Protein AF-A0A963L8Z6-F1 (afdb_monomer_lite)

Radius of gyration: 12.1 Å; chains: 1; bounding box: 29×24×31 Å

pLDDT: mean 92.24, std 4.93, range [68.44, 97.75]

Structure (mmCIF, N/CA/C/O backbone):
data_AF-A0A963L8Z6-F1
#
_entry.id   AF-A0A963L8Z6-F1
#
loop_
_atom_site.group_PDB
_atom_site.id
_atom_site.type_symbol
_atom_site.label_atom_id
_atom_site.label_alt_id
_atom_site.label_comp_id
_atom_site.label_asym_id
_atom_site.label_entity_id
_atom_site.label_seq_id
_atom_site.pdbx_PDB_ins_code
_atom_site.Cartn_x
_atom_site.Cartn_y
_atom_site.Cartn_z
_atom_site.occupancy
_atom_site.B_iso_or_equiv
_atom_site.auth_seq_id
_atom_site.auth_comp_id
_atom_site.auth_asym_id
_atom_site.auth_atom_id
_atom_site.pdbx_PDB_model_num
ATOM 1 N N . PRO A 1 1 ? 5.525 -4.383 -16.242 1.00 68.44 1 PRO A N 1
ATOM 2 C CA . PRO A 1 1 ? 4.219 -4.014 -15.670 1.00 68.44 1 PRO A CA 1
ATOM 3 C C . PRO A 1 1 ? 4.120 -4.668 -14.305 1.00 68.44 1 PRO A C 1
ATOM 5 O O . PRO A 1 1 ? 4.260 -5.890 -14.215 1.00 68.44 1 PRO A O 1
ATOM 8 N N . MET A 1 2 ? 3.946 -3.855 -13.269 1.00 88.94 2 MET A N 1
ATOM 9 C CA . MET A 1 2 ? 3.825 -4.316 -11.894 1.00 88.94 2 MET A CA 1
ATOM 10 C C . MET A 1 2 ? 2.685 -5.325 -11.778 1.00 88.94 2 MET A C 1
ATOM 12 O O . MET A 1 2 ? 1.548 -5.037 -12.146 1.00 88.94 2 MET A O 1
ATOM 16 N N . LYS A 1 3 ? 2.990 -6.519 -11.270 1.00 92.44 3 LYS A N 1
ATOM 17 C CA . LYS A 1 3 ? 1.959 -7.473 -10.855 1.00 92.44 3 LYS A CA 1
ATOM 18 C C . LYS A 1 3 ? 1.776 -7.323 -9.363 1.00 92.44 3 LYS A C 1
ATOM 20 O O . LYS A 1 3 ? 2.751 -7.473 -8.630 1.00 92.44 3 LYS A O 1
ATOM 25 N N . HIS A 1 4 ? 0.558 -7.084 -8.902 1.00 94.62 4 HIS A N 1
ATOM 26 C CA . HIS A 1 4 ? 0.293 -6.963 -7.476 1.00 94.62 4 HIS A CA 1
ATOM 27 C C . HIS A 1 4 ? -0.938 -7.742 -7.034 1.00 94.62 4 HIS A C 1
ATOM 29 O O . HIS A 1 4 ? -1.754 -8.197 -7.833 1.00 94.62 4 HIS A O 1
ATOM 35 N N . THR A 1 5 ? -1.022 -7.921 -5.724 1.00 96.31 5 THR A N 1
ATOM 36 C CA . THR A 1 5 ? -2.151 -8.521 -5.015 1.00 96.31 5 THR A CA 1
ATOM 37 C C . THR A 1 5 ? -2.458 -7.669 -3.795 1.00 96.31 5 THR A C 1
ATOM 39 O O . THR A 1 5 ? -1.539 -7.102 -3.197 1.00 96.31 5 THR A O 1
ATOM 42 N N . ILE A 1 6 ? -3.740 -7.578 -3.441 1.00 96.94 6 ILE A N 1
ATOM 43 C CA . ILE A 1 6 ? -4.193 -6.953 -2.200 1.00 96.94 6 ILE A CA 1
ATOM 44 C C . ILE A 1 6 ? -5.000 -7.983 -1.417 1.00 96.94 6 ILE A C 1
ATOM 46 O O . ILE A 1 6 ? -6.049 -8.446 -1.864 1.00 96.94 6 ILE A O 1
ATOM 50 N N . GLU A 1 7 ? -4.517 -8.323 -0.232 1.00 97.19 7 GLU A N 1
ATOM 51 C CA . GLU A 1 7 ? -5.162 -9.250 0.688 1.00 97.19 7 GLU A CA 1
ATOM 52 C C . GLU A 1 7 ? -5.724 -8.483 1.883 1.00 97.19 7 GLU A C 1
ATOM 54 O O . GLU A 1 7 ? -5.055 -7.624 2.457 1.00 97.19 7 GLU A O 1
ATOM 59 N N . LYS A 1 8 ? -6.951 -8.807 2.299 1.00 96.56 8 LYS A N 1
ATOM 60 C CA . LYS A 1 8 ? -7.480 -8.327 3.581 1.00 96.56 8 LYS A CA 1
ATOM 61 C C . LYS A 1 8 ? -6.875 -9.152 4.706 1.00 96.56 8 LYS A C 1
ATOM 63 O O . LYS A 1 8 ? -6.908 -10.379 4.663 1.00 96.56 8 LYS A O 1
ATOM 68 N N . THR A 1 9 ? -6.360 -8.480 5.723 1.00 96.12 9 THR A N 1
ATOM 69 C CA . THR A 1 9 ? -5.839 -9.115 6.935 1.00 96.12 9 THR A CA 1
ATOM 70 C C . THR A 1 9 ? -6.777 -8.836 8.107 1.00 96.12 9 THR A C 1
ATOM 72 O O . THR A 1 9 ? -7.749 -8.092 7.983 1.00 96.12 9 THR A O 1
ATOM 75 N N . ALA A 1 10 ? -6.484 -9.414 9.273 1.00 93.88 10 ALA A N 1
ATOM 76 C CA . ALA A 1 10 ? -7.244 -9.130 10.490 1.00 93.88 10 ALA A CA 1
ATOM 77 C C . ALA A 1 10 ? -7.159 -7.654 10.934 1.00 93.88 10 ALA A C 1
ATOM 79 O O . ALA A 1 10 ? -8.016 -7.201 11.685 1.00 93.88 10 ALA A O 1
ATOM 80 N N . SER A 1 11 ? -6.137 -6.913 10.491 1.00 93.81 11 SER A N 1
ATOM 81 C CA . SER A 1 11 ? -5.840 -5.549 10.946 1.00 93.81 11 SER A CA 1
ATOM 82 C C . SER A 1 11 ? -5.743 -4.517 9.818 1.00 93.81 11 SER A C 1
ATOM 84 O O . SER A 1 11 ? -5.338 -3.384 10.066 1.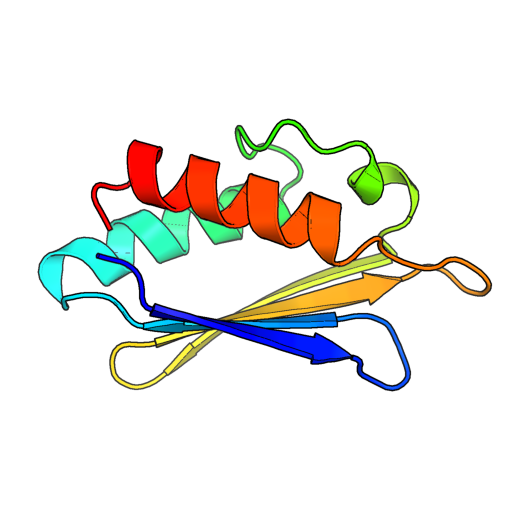00 93.81 11 SER A O 1
ATOM 86 N N . GLY A 1 12 ? -6.102 -4.874 8.581 1.00 97.00 12 GLY A N 1
ATOM 87 C CA . GLY A 1 12 ? -6.054 -3.958 7.443 1.00 97.00 12 GLY A CA 1
ATOM 88 C C . GLY A 1 12 ? -5.836 -4.682 6.121 1.00 97.00 12 GLY A C 1
ATOM 89 O O . GLY A 1 12 ? -6.591 -5.593 5.778 1.00 97.00 12 GLY A O 1
ATOM 90 N N . LEU A 1 13 ? -4.817 -4.264 5.370 1.00 97.69 13 LEU A N 1
ATOM 91 C CA . LEU A 1 13 ? -4.489 -4.808 4.054 1.00 97.69 13 LEU A CA 1
ATOM 92 C C . LEU A 1 13 ? -3.018 -5.215 3.977 1.00 97.69 13 LEU A C 1
ATOM 94 O O . LEU A 1 13 ? -2.153 -4.575 4.568 1.00 97.69 13 LEU A O 1
ATOM 98 N N . ARG A 1 14 ? -2.732 -6.242 3.186 1.00 97.44 14 ARG A N 1
ATOM 99 C CA . ARG A 1 14 ? -1.389 -6.567 2.719 1.00 97.44 14 ARG A CA 1
ATOM 100 C C . ARG A 1 14 ? -1.347 -6.394 1.216 1.00 97.44 14 ARG A C 1
ATOM 102 O O . ARG A 1 14 ? -2.122 -7.019 0.500 1.00 97.44 14 ARG A O 1
ATOM 109 N N . VAL A 1 15 ? -0.429 -5.563 0.751 1.00 96.25 15 VAL A N 1
ATOM 110 C CA . VAL A 1 15 ? -0.103 -5.432 -0.663 1.00 96.25 15 VAL A CA 1
ATOM 111 C C . VAL A 1 15 ? 1.180 -6.197 -0.927 1.00 96.25 15 VAL A C 1
ATOM 113 O O . VAL A 1 15 ? 2.160 -6.021 -0.208 1.00 96.25 15 VAL A O 1
ATOM 116 N N . THR A 1 16 ? 1.207 -7.001 -1.981 1.00 95.50 16 THR A N 1
ATOM 117 C CA . THR A 1 16 ? 2.447 -7.591 -2.493 1.00 95.50 16 THR A CA 1
ATOM 118 C C . THR A 1 16 ? 2.570 -7.262 -3.965 1.00 95.50 16 THR A C 1
ATOM 120 O O . THR A 1 16 ? 1.670 -7.581 -4.737 1.00 95.50 16 THR A O 1
ATOM 123 N N . ALA A 1 17 ? 3.686 -6.645 -4.345 1.00 94.62 17 ALA A N 1
ATOM 124 C CA . ALA A 1 17 ? 4.009 -6.248 -5.705 1.00 94.62 17 ALA A CA 1
ATOM 125 C C . ALA A 1 17 ? 5.284 -6.955 -6.186 1.00 94.62 17 ALA A C 1
ATOM 127 O O . ALA A 1 17 ? 6.279 -7.048 -5.466 1.00 94.62 17 ALA A O 1
ATOM 128 N N . ALA A 1 18 ? 5.246 -7.451 -7.417 1.00 92.56 18 ALA A N 1
ATOM 129 C CA . ALA A 1 18 ? 6.362 -8.051 -8.128 1.00 92.56 18 ALA A CA 1
ATOM 130 C C . ALA A 1 18 ? 6.690 -7.204 -9.360 1.00 92.56 18 ALA A C 1
ATOM 132 O O . ALA A 1 18 ? 5.798 -6.846 -10.139 1.00 92.56 18 ALA A O 1
ATOM 133 N N . VAL A 1 19 ? 7.975 -6.906 -9.526 1.00 89.69 19 VAL A N 1
ATOM 134 C CA . VAL A 1 19 ? 8.519 -6.075 -10.605 1.00 89.69 19 VAL A CA 1
ATOM 135 C C . VAL A 1 19 ? 9.832 -6.659 -11.106 1.00 89.69 19 VAL A C 1
ATOM 137 O O . VAL A 1 19 ? 10.429 -7.513 -10.450 1.00 89.69 19 VAL A O 1
ATOM 140 N N . ASP A 1 20 ? 10.281 -6.189 -12.265 1.00 90.12 20 ASP A N 1
ATOM 141 C CA . ASP A 1 20 ? 11.609 -6.508 -12.782 1.00 90.12 20 ASP A CA 1
ATOM 142 C C . ASP A 1 20 ? 12.699 -5.982 -11.823 1.00 90.12 20 ASP A C 1
ATOM 144 O O . ASP A 1 20 ? 12.510 -4.980 -11.125 1.00 90.12 20 ASP A O 1
ATOM 148 N N . ALA A 1 21 ? 13.838 -6.677 -11.749 1.00 87.19 21 ALA A N 1
ATOM 149 C CA . ALA A 1 21 ? 14.869 -6.421 -10.736 1.00 87.19 21 ALA A CA 1
ATOM 150 C C . ALA A 1 21 ? 15.447 -4.994 -10.795 1.00 87.19 21 ALA A C 1
ATOM 152 O O . ALA A 1 21 ? 15.760 -4.407 -9.761 1.00 87.19 21 ALA A O 1
ATOM 153 N N . ASP A 1 22 ? 15.539 -4.416 -11.992 1.00 89.19 22 ASP A N 1
ATOM 154 C CA . ASP A 1 22 ? 15.990 -3.043 -12.237 1.00 89.19 22 ASP A CA 1
ATOM 155 C C . ASP A 1 22 ? 15.010 -1.977 -11.715 1.00 89.19 22 ASP A C 1
ATOM 157 O O . ASP A 1 22 ? 15.404 -0.832 -11.497 1.00 89.19 22 ASP A O 1
ATOM 161 N N . LYS A 1 23 ? 13.756 -2.356 -11.440 1.00 90.75 23 LYS A N 1
ATOM 162 C CA . LYS A 1 23 ? 12.696 -1.464 -10.940 1.00 90.75 23 LYS A CA 1
ATOM 163 C C . LYS A 1 23 ? 12.392 -1.649 -9.457 1.00 90.75 23 LYS A C 1
ATOM 165 O O . LYS A 1 23 ? 11.729 -0.803 -8.855 1.00 90.75 23 LYS A O 1
ATOM 170 N N . GLN A 1 24 ? 12.882 -2.730 -8.847 1.00 90.38 24 GLN A N 1
ATOM 171 C CA . GLN A 1 24 ? 12.594 -3.059 -7.450 1.00 90.38 24 GLN A CA 1
ATOM 172 C C . GLN A 1 24 ? 13.050 -1.956 -6.488 1.00 90.38 24 GLN A C 1
ATOM 174 O O . GLN A 1 24 ? 12.318 -1.620 -5.558 1.00 90.38 24 GLN A O 1
ATOM 179 N N . SER A 1 25 ? 14.217 -1.354 -6.730 1.00 91.19 25 SER A N 1
ATOM 180 C CA . SER A 1 25 ? 14.739 -0.266 -5.895 1.00 91.19 25 SER A CA 1
ATOM 181 C C . SER A 1 25 ? 13.864 0.989 -5.953 1.00 91.19 25 SER A C 1
ATOM 183 O O . SER A 1 25 ? 13.581 1.575 -4.912 1.00 91.19 25 SER A O 1
ATOM 185 N N . ALA A 1 26 ? 13.386 1.371 -7.143 1.00 91.94 26 ALA A N 1
ATOM 186 C CA . ALA A 1 26 ? 12.511 2.533 -7.314 1.00 91.94 26 ALA A CA 1
ATOM 187 C C . ALA A 1 26 ? 11.141 2.315 -6.649 1.00 91.94 26 ALA A C 1
ATOM 189 O O . ALA A 1 26 ? 10.625 3.204 -5.973 1.00 91.94 26 ALA A O 1
ATOM 190 N N . LEU A 1 27 ? 10.576 1.111 -6.786 1.00 93.00 27 LEU A N 1
ATOM 191 C CA . LEU A 1 27 ? 9.332 0.740 -6.114 1.00 93.00 27 LEU A CA 1
ATOM 192 C C . LEU A 1 27 ? 9.481 0.749 -4.587 1.00 93.00 27 LEU A C 1
ATOM 194 O O . LEU A 1 27 ? 8.629 1.291 -3.884 1.00 93.00 27 LEU A O 1
ATOM 198 N N . LEU A 1 28 ? 10.572 0.171 -4.077 1.00 93.50 28 LEU A N 1
ATOM 199 C CA . LEU A 1 28 ? 10.881 0.175 -2.650 1.00 93.50 28 LEU A CA 1
ATOM 200 C C . LEU A 1 28 ? 11.000 1.603 -2.107 1.00 93.50 28 LEU A C 1
ATOM 202 O O . LEU A 1 28 ? 10.473 1.895 -1.036 1.00 93.50 28 LEU A O 1
ATOM 206 N N . GLU A 1 29 ? 11.677 2.492 -2.835 1.00 93.50 29 GLU A N 1
ATOM 207 C CA . GLU A 1 29 ? 11.807 3.894 -2.445 1.00 93.50 29 GLU A CA 1
ATOM 208 C C . GLU A 1 29 ? 10.438 4.582 -2.342 1.00 93.50 29 GLU A C 1
ATOM 210 O O . GLU A 1 29 ? 10.161 5.236 -1.336 1.00 93.50 29 GLU A O 1
ATOM 215 N N . GLU A 1 30 ? 9.556 4.402 -3.329 1.00 94.38 30 GLU A N 1
ATOM 216 C CA . GLU A 1 30 ? 8.225 5.022 -3.300 1.00 94.38 30 GLU A CA 1
ATOM 217 C C . GLU A 1 30 ? 7.346 4.459 -2.174 1.00 94.38 30 GLU A C 1
ATOM 219 O O . GLU A 1 30 ? 6.664 5.217 -1.482 1.00 94.38 30 GLU A O 1
ATOM 224 N N . PHE A 1 31 ? 7.403 3.153 -1.904 1.00 94.25 31 PHE A N 1
ATOM 225 C CA . PHE A 1 31 ? 6.686 2.570 -0.766 1.00 94.25 31 PHE A CA 1
ATOM 226 C C . PHE A 1 31 ? 7.239 3.039 0.584 1.00 94.25 31 PHE A C 1
ATOM 228 O O . PHE A 1 31 ? 6.459 3.303 1.500 1.00 94.25 31 PHE A O 1
ATOM 235 N N . ASN A 1 32 ? 8.554 3.233 0.709 1.00 94.31 32 ASN A N 1
ATOM 236 C CA . ASN A 1 32 ? 9.145 3.829 1.909 1.00 94.31 32 ASN A CA 1
ATOM 237 C C . ASN A 1 32 ? 8.718 5.291 2.097 1.00 94.31 32 ASN A C 1
ATOM 239 O O . ASN A 1 32 ? 8.457 5.708 3.226 1.00 94.31 32 ASN A O 1
ATOM 243 N N . LYS A 1 33 ? 8.562 6.063 1.013 1.00 93.94 33 LYS A N 1
ATOM 244 C CA . LYS A 1 33 ? 7.936 7.394 1.090 1.00 93.94 33 LYS A CA 1
ATOM 245 C C . LYS A 1 33 ? 6.499 7.296 1.593 1.00 93.94 33 LYS A C 1
ATOM 247 O O . LYS A 1 33 ? 6.084 8.137 2.385 1.00 93.94 33 LYS A O 1
ATOM 252 N N . CYS A 1 34 ? 5.743 6.265 1.204 1.00 91.81 34 CYS A N 1
ATOM 253 C CA . CYS A 1 34 ? 4.378 6.094 1.703 1.00 91.81 34 CYS A CA 1
ATOM 254 C C . CYS A 1 34 ? 4.388 5.826 3.210 1.00 91.81 34 CYS A C 1
ATOM 256 O O . CYS A 1 34 ? 3.639 6.465 3.944 1.00 91.81 34 CYS A O 1
ATOM 258 N N . ALA A 1 35 ? 5.303 4.979 3.690 1.00 91.75 35 ALA A N 1
ATOM 259 C CA . ALA A 1 35 ? 5.485 4.744 5.121 1.00 91.75 35 ALA A CA 1
ATOM 260 C C . ALA A 1 35 ? 5.880 6.008 5.904 1.00 91.75 35 ALA A C 1
ATOM 262 O O . ALA A 1 35 ? 5.445 6.193 7.038 1.00 91.75 35 ALA A O 1
ATOM 263 N N . ALA A 1 36 ? 6.642 6.909 5.282 1.00 91.50 36 ALA A N 1
ATOM 264 C CA . ALA A 1 36 ? 6.989 8.213 5.844 1.00 91.50 36 ALA A CA 1
ATOM 265 C C . ALA A 1 36 ? 5.878 9.277 5.705 1.00 91.50 36 ALA A C 1
ATOM 267 O O . ALA A 1 36 ? 6.055 10.404 6.165 1.00 91.50 36 ALA A O 1
ATOM 268 N N . GLY A 1 37 ? 4.752 8.955 5.057 1.00 87.12 37 GLY A N 1
ATOM 269 C CA . GLY A 1 37 ? 3.662 9.898 4.789 1.00 87.12 37 GLY A CA 1
ATOM 270 C C . GLY A 1 37 ? 3.983 10.946 3.715 1.00 87.12 37 GLY A C 1
ATOM 271 O O . GLY A 1 37 ? 3.339 11.990 3.672 1.00 87.12 37 GLY A O 1
ATOM 272 N N . THR A 1 38 ? 4.982 10.698 2.866 1.00 88.44 38 THR A N 1
ATOM 273 C CA . THR A 1 38 ? 5.473 11.639 1.844 1.00 88.44 38 THR A CA 1
ATOM 274 C C . THR A 1 38 ? 5.308 11.141 0.411 1.00 88.44 38 THR A C 1
ATOM 276 O O . THR A 1 38 ? 5.756 11.820 -0.515 1.00 88.44 38 THR A O 1
ATOM 279 N N . CYS A 1 39 ? 4.694 9.973 0.185 1.00 86.69 39 CYS A N 1
ATOM 280 C CA . CYS A 1 39 ? 4.523 9.499 -1.186 1.00 86.69 39 CYS A CA 1
ATOM 281 C C . CYS A 1 39 ? 3.464 10.275 -1.954 1.00 86.69 39 CYS A C 1
ATOM 283 O O . CYS A 1 39 ? 2.559 10.897 -1.402 1.00 86.69 39 CYS A O 1
ATOM 285 N N . SER A 1 40 ? 3.589 10.197 -3.273 1.00 83.75 40 SER A N 1
ATOM 286 C CA . SER A 1 40 ? 2.788 10.971 -4.218 1.00 83.75 40 SER A CA 1
ATOM 287 C C . SER A 1 40 ? 1.372 10.431 -4.430 1.00 83.75 40 SER A C 1
ATOM 289 O O . SER A 1 40 ? 0.614 10.986 -5.225 1.00 83.75 40 SER A O 1
ATOM 291 N N . CYS A 1 41 ? 1.018 9.335 -3.758 1.00 85.62 41 CYS A N 1
ATOM 292 C CA . CYS A 1 41 ? -0.241 8.657 -3.978 1.00 85.62 41 CYS A CA 1
ATOM 293 C C . CYS A 1 41 ? -1.443 9.521 -3.545 1.00 85.62 41 CYS A C 1
ATOM 295 O O . CYS A 1 41 ? -1.559 9.868 -2.365 1.00 85.62 41 CYS A O 1
ATOM 297 N N . PRO A 1 42 ? -2.376 9.829 -4.465 1.00 82.94 42 PRO A N 1
ATOM 298 C CA . PRO A 1 42 ? -3.540 10.655 -4.172 1.00 82.94 42 PRO A CA 1
ATOM 299 C C . PRO A 1 42 ? -4.639 9.819 -3.499 1.00 82.94 42 PRO A C 1
ATOM 301 O O . PRO A 1 42 ? -5.652 9.496 -4.115 1.00 82.94 42 PRO A O 1
ATOM 304 N N . THR A 1 43 ? -4.435 9.443 -2.234 1.00 87.81 43 THR A N 1
ATOM 305 C CA . THR A 1 43 ? -5.381 8.622 -1.462 1.00 87.81 43 THR A CA 1
ATOM 306 C C . THR A 1 43 ? -5.854 9.328 -0.188 1.00 87.81 43 THR A C 1
ATOM 308 O O . THR A 1 43 ? -5.031 9.806 0.597 1.00 87.81 43 THR A O 1
ATOM 311 N N . PRO A 1 44 ? -7.170 9.356 0.099 1.00 89.69 44 PRO A N 1
ATOM 312 C CA . PRO A 1 44 ? -7.675 9.749 1.412 1.00 89.69 44 PRO A CA 1
ATOM 313 C C . PRO A 1 44 ? -7.441 8.701 2.518 1.00 89.69 44 PRO A C 1
ATOM 315 O O . PRO A 1 44 ? -7.721 8.997 3.681 1.00 89.69 44 PRO A O 1
ATOM 318 N N . GLN A 1 45 ? -6.949 7.485 2.221 1.00 92.38 45 GLN A N 1
ATOM 319 C CA . GLN A 1 45 ? -6.855 6.414 3.228 1.00 92.38 45 GLN A CA 1
ATOM 320 C C . GLN A 1 45 ? -5.828 6.687 4.338 1.00 92.38 45 GLN A C 1
ATOM 322 O O . GLN A 1 45 ? -5.922 6.065 5.394 1.00 92.38 45 GLN A O 1
ATOM 327 N N . TYR A 1 46 ? -4.888 7.624 4.163 1.00 91.19 46 TYR A N 1
ATOM 328 C CA . TYR A 1 46 ? -3.865 7.931 5.174 1.00 91.19 46 TYR A CA 1
ATOM 329 C C . TYR A 1 46 ? -4.437 8.268 6.553 1.00 91.19 46 TYR A C 1
ATOM 331 O O . TYR A 1 46 ? -3.887 7.846 7.567 1.00 91.19 46 TYR A O 1
ATOM 339 N N . GLY A 1 47 ? -5.580 8.959 6.613 1.00 92.19 47 GLY A N 1
ATOM 340 C CA . GLY A 1 47 ? -6.237 9.283 7.884 1.00 92.19 47 GLY A CA 1
ATOM 341 C C . GLY A 1 47 ? -6.660 8.049 8.695 1.00 92.19 47 GLY A C 1
ATOM 342 O O . GLY A 1 47 ? -6.782 8.133 9.920 1.00 92.19 47 GLY A O 1
ATOM 343 N N . LYS A 1 48 ? -6.827 6.904 8.026 1.00 95.56 48 LYS A N 1
ATOM 344 C CA . LYS A 1 48 ? -7.259 5.626 8.599 1.00 95.56 48 LYS A CA 1
ATOM 345 C C . LYS A 1 48 ? -6.105 4.715 9.005 1.00 95.56 48 LYS A C 1
ATOM 347 O O . LYS A 1 48 ? -6.350 3.702 9.656 1.00 95.56 48 LYS A O 1
ATOM 352 N N . LEU A 1 49 ? -4.873 5.038 8.613 1.00 94.81 49 LEU A N 1
ATOM 353 C CA . LEU A 1 49 ? -3.710 4.196 8.869 1.00 94.81 49 LEU A CA 1
ATOM 354 C C . LEU A 1 49 ? -3.165 4.437 10.277 1.00 94.81 49 LEU A C 1
ATOM 356 O O . LEU A 1 49 ? -2.985 5.572 10.715 1.00 94.81 49 LEU A O 1
ATOM 360 N N . GLU A 1 50 ? -2.918 3.343 10.984 1.00 96.19 50 GLU A N 1
ATOM 361 C CA . GLU A 1 50 ? -2.136 3.314 12.217 1.00 96.19 50 GLU A CA 1
ATOM 362 C C . GLU A 1 50 ? -0.646 3.163 11.896 1.00 96.19 50 GLU A C 1
ATOM 364 O O . GLU A 1 50 ? 0.187 3.839 12.495 1.00 96.19 50 GLU A O 1
ATOM 369 N N . ALA A 1 51 ? -0.314 2.289 10.943 1.00 95.75 51 ALA A N 1
ATOM 370 C CA . ALA A 1 51 ? 1.059 2.000 10.550 1.00 95.75 51 ALA A CA 1
ATOM 371 C C . ALA A 1 51 ? 1.141 1.507 9.101 1.00 95.75 51 ALA A C 1
ATOM 373 O O . ALA A 1 51 ? 0.178 0.963 8.552 1.00 95.75 51 ALA A O 1
ATOM 374 N N . ILE A 1 52 ? 2.325 1.671 8.513 1.00 96.12 52 ILE A N 1
ATOM 375 C CA . ILE A 1 52 ? 2.709 1.128 7.212 1.00 96.12 52 ILE A CA 1
ATOM 376 C C . ILE A 1 52 ? 4.065 0.450 7.401 1.00 96.12 52 ILE A C 1
ATOM 378 O O . ILE A 1 52 ? 5.038 1.118 7.744 1.00 96.12 52 ILE A O 1
ATOM 382 N N . ASP A 1 53 ? 4.134 -0.855 7.157 1.00 96.06 53 ASP A N 1
ATOM 383 C CA . ASP A 1 53 ? 5.380 -1.620 7.232 1.00 96.06 53 ASP A CA 1
ATOM 384 C C . ASP A 1 53 ? 5.776 -2.098 5.829 1.00 96.06 53 ASP A C 1
ATOM 386 O O . ASP A 1 53 ? 5.010 -2.803 5.170 1.00 96.06 53 ASP A O 1
ATOM 390 N N . VAL A 1 54 ? 6.979 -1.744 5.370 1.00 95.31 54 VAL A N 1
ATOM 391 C CA . VAL A 1 54 ? 7.495 -2.118 4.042 1.00 95.31 54 VAL A CA 1
ATOM 392 C C . VAL A 1 54 ? 8.571 -3.187 4.187 1.00 95.31 54 VAL A C 1
ATOM 394 O O . VAL A 1 54 ? 9.479 -3.070 5.009 1.00 95.31 54 VAL A O 1
ATOM 397 N N . LYS A 1 55 ? 8.477 -4.245 3.382 1.00 93.38 55 LYS A N 1
ATOM 398 C CA . LYS A 1 55 ? 9.416 -5.373 3.369 1.00 93.38 55 LYS A CA 1
ATOM 399 C C . LYS A 1 55 ? 9.801 -5.717 1.940 1.00 93.38 55 LYS A C 1
ATOM 401 O O . LYS A 1 55 ? 8.979 -5.634 1.030 1.00 93.38 55 LYS A O 1
ATOM 406 N N . THR A 1 56 ? 11.028 -6.174 1.753 1.00 90.06 56 THR A N 1
ATOM 407 C CA . THR A 1 56 ? 11.506 -6.726 0.485 1.00 90.06 56 THR A CA 1
ATOM 408 C C . THR A 1 56 ? 11.849 -8.195 0.635 1.00 90.06 56 THR A C 1
ATOM 410 O O . THR A 1 56 ? 12.406 -8.608 1.649 1.00 90.06 56 THR A O 1
ATOM 413 N N . ASP A 1 57 ? 11.517 -8.983 -0.384 1.00 84.19 57 ASP A N 1
ATOM 414 C CA . ASP A 1 57 ? 11.877 -10.399 -0.460 1.00 84.19 57 ASP A CA 1
ATOM 415 C C . ASP A 1 57 ? 12.004 -10.832 -1.924 1.00 84.19 57 ASP A C 1
ATOM 417 O O . ASP A 1 57 ? 11.092 -10.586 -2.704 1.00 84.19 57 ASP A O 1
ATOM 421 N N . ALA A 1 58 ? 13.134 -11.442 -2.294 1.00 77.69 58 ALA A N 1
ATOM 422 C CA . ALA A 1 58 ? 13.391 -12.127 -3.570 1.00 77.69 58 ALA A CA 1
ATOM 423 C C . ALA A 1 58 ? 12.595 -11.612 -4.801 1.00 77.69 58 ALA A C 1
ATOM 425 O O . ALA A 1 58 ? 11.795 -12.340 -5.392 1.00 77.69 58 ALA A O 1
ATOM 426 N N . GLY A 1 59 ? 12.809 -10.351 -5.205 1.00 79.62 59 GLY A N 1
ATOM 427 C CA . GLY A 1 59 ? 12.144 -9.748 -6.378 1.00 79.62 59 GLY A CA 1
ATOM 428 C C . GLY A 1 59 ? 10.719 -9.225 -6.139 1.00 79.62 59 GLY A C 1
ATOM 429 O O . GLY A 1 59 ? 9.995 -8.917 -7.086 1.00 79.62 59 GLY A O 1
ATOM 430 N N . ARG A 1 60 ? 10.291 -9.130 -4.879 1.00 90.69 60 ARG A N 1
ATOM 431 C CA . ARG A 1 60 ? 8.993 -8.603 -4.454 1.00 90.69 60 ARG A CA 1
ATOM 432 C C . ARG A 1 60 ? 9.160 -7.535 -3.386 1.00 90.69 60 ARG A C 1
ATOM 434 O O . ARG A 1 60 ? 10.134 -7.516 -2.627 1.00 90.69 60 ARG A O 1
ATOM 441 N N . VAL A 1 61 ? 8.173 -6.653 -3.327 1.00 93.56 61 VAL A N 1
ATOM 442 C CA . VAL A 1 61 ? 8.002 -5.682 -2.251 1.00 93.56 61 VAL A CA 1
ATOM 443 C C . VAL A 1 61 ? 6.616 -5.889 -1.655 1.00 93.56 61 VAL A C 1
ATOM 445 O O . VAL A 1 61 ? 5.626 -5.961 -2.383 1.00 93.56 61 VAL A O 1
ATOM 448 N N . SER A 1 62 ? 6.553 -6.011 -0.336 1.00 94.94 62 SER A N 1
ATOM 449 C CA . SER A 1 62 ? 5.313 -6.164 0.416 1.00 94.94 62 SER A CA 1
ATOM 450 C C . SER A 1 62 ? 5.106 -4.969 1.331 1.00 94.94 62 SER A C 1
ATOM 452 O O . SER A 1 62 ? 6.048 -4.504 1.970 1.00 94.94 62 SER A O 1
ATOM 454 N N . VAL A 1 63 ? 3.868 -4.497 1.408 1.00 95.69 63 VAL A N 1
ATOM 455 C CA . VAL A 1 63 ? 3.446 -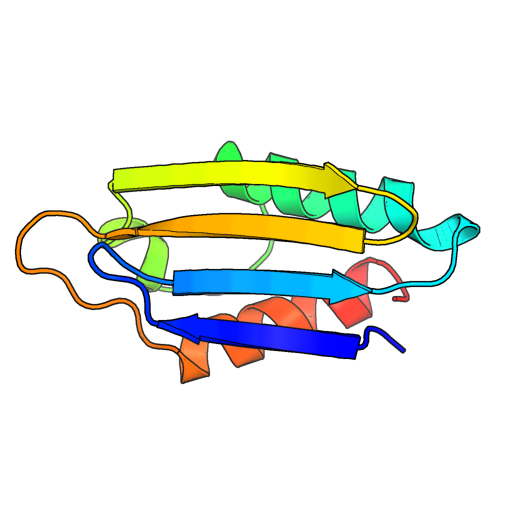3.399 2.274 1.00 95.69 63 VAL A CA 1
ATOM 456 C C . VAL A 1 63 ? 2.292 -3.886 3.137 1.00 95.69 63 VAL A C 1
ATOM 458 O O . VAL A 1 63 ? 1.229 -4.235 2.625 1.00 95.69 63 VAL A O 1
ATOM 461 N N . ASP A 1 64 ? 2.497 -3.922 4.449 1.00 97.44 64 ASP A N 1
ATOM 462 C CA . ASP A 1 64 ? 1.431 -4.154 5.418 1.00 97.44 64 ASP A CA 1
ATOM 463 C C . ASP A 1 64 ? 0.835 -2.789 5.809 1.00 97.44 64 ASP A C 1
ATOM 465 O O . ASP A 1 64 ? 1.505 -1.952 6.411 1.00 97.44 64 ASP A O 1
ATOM 469 N N . LEU A 1 65 ? -0.429 -2.561 5.451 1.00 97.00 65 LEU A N 1
ATOM 470 C CA . LEU A 1 65 ? -1.206 -1.372 5.797 1.00 97.00 65 LEU A CA 1
ATOM 471 C C . LEU A 1 65 ? -2.104 -1.694 6.990 1.00 97.00 65 LEU A C 1
ATOM 473 O O . LEU A 1 65 ? -3.080 -2.438 6.860 1.00 97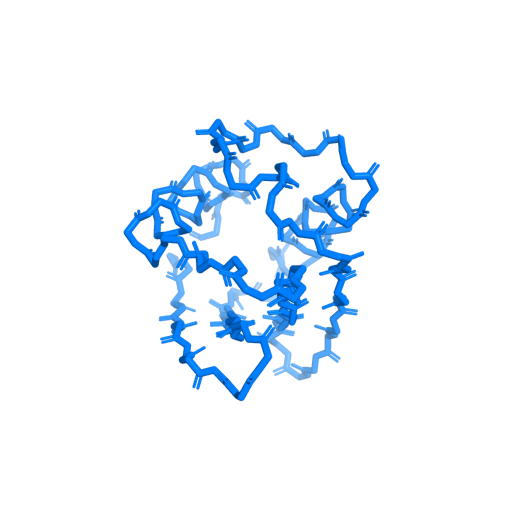.00 65 LEU A O 1
ATOM 477 N N . ARG A 1 66 ? -1.793 -1.128 8.155 1.00 97.75 66 ARG A N 1
ATOM 478 C CA . ARG A 1 66 ? -2.559 -1.353 9.382 1.00 97.75 66 ARG A CA 1
ATOM 479 C C . ARG A 1 66 ? -3.579 -0.243 9.583 1.00 97.75 66 ARG A C 1
ATOM 481 O O . ARG A 1 66 ? -3.212 0.930 9.610 1.00 97.75 66 ARG A O 1
ATOM 488 N N . ALA A 1 67 ? -4.845 -0.606 9.732 1.00 97.56 67 ALA A N 1
ATOM 489 C CA . ALA A 1 67 ? -5.918 0.333 10.023 1.00 97.56 67 ALA A CA 1
ATOM 490 C C . ALA A 1 67 ? -5.947 0.682 11.517 1.00 97.56 67 ALA A C 1
ATOM 492 O O . ALA A 1 67 ? -5.652 -0.157 12.368 1.00 97.56 67 ALA A O 1
ATOM 493 N N . LYS A 1 68 ? -6.364 1.907 11.839 1.00 97.56 68 LYS A N 1
ATOM 494 C CA . LYS A 1 68 ? -6.748 2.279 13.204 1.00 97.56 68 LYS A CA 1
ATOM 495 C C . LYS A 1 68 ? -7.932 1.419 13.675 1.00 97.56 68 LYS A C 1
ATOM 497 O O . LYS A 1 68 ? -8.733 0.976 12.847 1.00 97.56 68 LYS A O 1
ATOM 502 N N . PRO A 1 69 ? -8.103 1.208 14.992 1.00 95.50 69 PRO A N 1
ATOM 503 C CA . PRO A 1 69 ? -9.247 0.466 15.515 1.00 95.50 69 PRO A CA 1
ATOM 504 C C . PRO A 1 69 ? -10.586 1.023 15.007 1.00 95.50 69 PRO A C 1
ATOM 506 O O . PRO A 1 69 ? -10.864 2.209 15.157 1.00 95.50 69 PRO A O 1
ATOM 509 N N . GLY A 1 70 ? -11.414 0.159 14.413 1.00 94.75 70 GLY A N 1
ATOM 510 C CA . GLY A 1 70 ? -12.728 0.521 13.865 1.00 94.75 70 GLY A CA 1
ATOM 511 C C . GLY A 1 70 ? -12.710 1.125 12.455 1.00 94.75 70 GLY A C 1
ATOM 512 O O . GLY A 1 70 ? -13.771 1.248 11.847 1.00 94.75 70 GLY A O 1
ATOM 513 N N . GLU A 1 71 ? -11.536 1.446 11.908 1.00 97.00 71 GLU A N 1
ATOM 514 C CA . GLU A 1 71 ? -11.398 1.949 10.543 1.00 97.00 71 GLU A CA 1
ATOM 515 C C . GLU A 1 71 ? -11.278 0.820 9.519 1.00 97.00 71 GLU A C 1
ATOM 517 O O . GLU A 1 71 ? -10.741 -0.257 9.783 1.00 97.00 71 GLU A O 1
ATOM 522 N N . VAL A 1 72 ? -11.744 1.098 8.301 1.00 95.94 72 VAL A N 1
ATOM 523 C CA . VAL A 1 72 ? -11.635 0.180 7.163 1.00 95.94 72 VAL A CA 1
ATOM 524 C C . VAL A 1 72 ? -10.968 0.896 5.997 1.00 95.94 72 VAL A C 1
ATOM 526 O O . VAL A 1 72 ? -11.462 1.915 5.499 1.00 95.94 72 VAL A O 1
ATOM 529 N N . ILE A 1 73 ? -9.841 0.341 5.553 1.00 96.50 73 ILE A N 1
ATOM 530 C CA . ILE A 1 73 ? -9.098 0.825 4.389 1.00 96.50 73 ILE A CA 1
ATOM 531 C C . ILE A 1 73 ? -9.832 0.379 3.123 1.00 96.50 73 ILE A C 1
ATOM 533 O O . ILE A 1 73 ? -10.133 -0.804 2.946 1.00 96.50 73 ILE A O 1
ATOM 537 N N . ASP A 1 74 ? -10.116 1.331 2.240 1.00 96.12 74 ASP A N 1
ATOM 538 C CA . ASP A 1 74 ? -10.756 1.056 0.957 1.00 96.12 74 ASP A CA 1
ATOM 539 C C . ASP A 1 74 ? -9.766 0.393 -0.011 1.00 96.12 74 ASP A C 1
ATOM 541 O O . ASP A 1 74 ? -8.801 1.007 -0.464 1.00 96.12 74 ASP A O 1
ATOM 545 N N . THR A 1 75 ? -10.028 -0.868 -0.352 1.00 95.50 75 THR A N 1
ATOM 546 C CA . THR A 1 75 ? -9.206 -1.646 -1.284 1.00 95.50 75 THR A CA 1
ATOM 547 C C . THR A 1 75 ? -9.160 -1.034 -2.687 1.00 95.50 75 THR A C 1
ATOM 549 O O . THR A 1 75 ? -8.101 -1.054 -3.303 1.00 95.50 75 THR A O 1
ATOM 552 N N . GLN A 1 76 ? -10.259 -0.465 -3.196 1.00 94.88 76 GLN A N 1
ATOM 553 C CA . GLN A 1 76 ? -10.278 0.145 -4.534 1.00 94.88 76 GLN A CA 1
ATOM 554 C C . GLN A 1 76 ? -9.430 1.414 -4.587 1.00 94.88 76 GLN A C 1
ATOM 556 O O . GLN A 1 76 ? -8.856 1.750 -5.620 1.00 94.88 76 GLN A O 1
ATOM 561 N N . ASP A 1 77 ? -9.352 2.131 -3.473 1.00 94.19 77 ASP A N 1
ATOM 562 C CA . ASP A 1 77 ? -8.521 3.321 -3.380 1.00 94.19 77 ASP A CA 1
ATOM 563 C C . ASP A 1 77 ? -7.028 2.974 -3.311 1.00 94.19 77 ASP A C 1
ATOM 565 O O . ASP A 1 77 ? -6.211 3.626 -3.960 1.00 94.19 77 ASP A O 1
ATOM 569 N N . ILE A 1 78 ? -6.680 1.886 -2.613 1.00 94.88 78 ILE A N 1
ATOM 570 C CA . ILE A 1 78 ? -5.322 1.326 -2.647 1.00 94.88 78 ILE A CA 1
ATOM 571 C C . ILE A 1 78 ? -4.974 0.792 -4.041 1.00 94.88 78 ILE A C 1
ATOM 573 O O . ILE A 1 78 ? -3.853 0.990 -4.494 1.00 94.88 78 ILE A O 1
ATOM 577 N N . GLU A 1 79 ? -5.917 0.197 -4.769 1.00 94.31 79 GLU A N 1
ATOM 578 C CA . GLU A 1 79 ? -5.687 -0.233 -6.155 1.00 94.31 79 GLU A CA 1
ATOM 579 C C . GLU A 1 79 ? -5.276 0.952 -7.049 1.00 94.31 79 GLU A C 1
ATOM 581 O O . GLU A 1 79 ? -4.235 0.916 -7.705 1.00 94.31 79 GLU A O 1
ATOM 586 N N . ARG A 1 80 ? -6.021 2.066 -6.986 1.00 93.25 80 ARG A N 1
ATOM 587 C CA . ARG A 1 80 ? -5.677 3.308 -7.707 1.00 93.25 80 ARG A CA 1
ATOM 588 C C . ARG A 1 80 ? -4.318 3.872 -7.290 1.00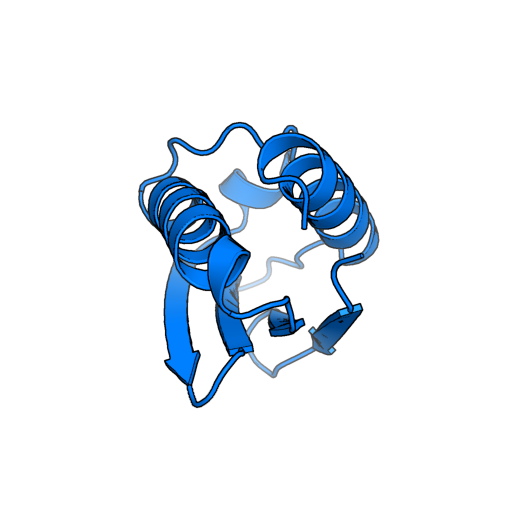 93.25 80 ARG A C 1
ATOM 590 O O . ARG A 1 80 ? -3.575 4.388 -8.125 1.00 93.25 80 ARG A O 1
ATOM 597 N N . CYS A 1 81 ? -3.993 3.773 -6.003 1.00 92.75 81 CYS A N 1
ATOM 598 C CA . CYS A 1 81 ? -2.699 4.172 -5.463 1.00 92.75 81 CYS A CA 1
ATOM 599 C C . CYS A 1 81 ? -1.550 3.400 -6.121 1.00 92.75 81 CYS A C 1
ATOM 601 O O . CYS A 1 81 ? -0.567 3.989 -6.572 1.00 92.75 81 CYS A O 1
ATOM 603 N N . LEU A 1 82 ? -1.710 2.082 -6.235 1.00 92.88 82 LEU A N 1
ATOM 604 C CA . LEU A 1 82 ? -0.723 1.191 -6.833 1.00 92.88 82 LEU A CA 1
ATOM 605 C C . LEU A 1 82 ? -0.572 1.428 -8.337 1.00 92.88 82 LEU A C 1
ATOM 607 O O . LEU A 1 82 ? 0.553 1.446 -8.832 1.00 92.88 82 LEU A O 1
ATOM 611 N N . GLU A 1 83 ? -1.664 1.692 -9.058 1.00 92.38 83 GLU A N 1
ATOM 612 C CA . GLU A 1 83 ? -1.603 2.087 -10.471 1.00 92.38 83 GLU A CA 1
ATOM 613 C C . GLU A 1 83 ? -0.804 3.381 -10.684 1.00 92.38 83 GLU A C 1
ATOM 615 O O . GLU A 1 83 ? -0.035 3.496 -11.644 1.00 92.38 83 GLU A O 1
ATOM 620 N N . HIS A 1 84 ? -0.976 4.367 -9.798 1.00 92.00 84 HIS A N 1
ATOM 621 C CA . HIS A 1 84 ? -0.209 5.613 -9.829 1.00 92.00 84 HIS A CA 1
ATOM 622 C C . HIS A 1 84 ? 1.277 5.361 -9.557 1.00 92.00 84 HIS A C 1
ATOM 624 O O . HIS A 1 84 ? 2.130 5.794 -10.335 1.00 92.00 84 HIS A O 1
ATOM 630 N N . THR A 1 85 ? 1.595 4.593 -8.513 1.00 92.19 85 THR A N 1
ATOM 631 C CA . THR A 1 85 ? 2.976 4.217 -8.185 1.00 92.19 85 THR A CA 1
ATOM 632 C C . THR A 1 85 ? 3.645 3.434 -9.316 1.00 92.19 85 THR A C 1
ATOM 634 O O . THR A 1 85 ? 4.807 3.696 -9.631 1.00 92.19 85 THR A O 1
ATOM 637 N N . ALA A 1 86 ? 2.928 2.522 -9.979 1.00 91.69 86 ALA A N 1
ATOM 638 C CA . ALA A 1 86 ? 3.464 1.770 -11.110 1.00 91.69 86 ALA A CA 1
ATOM 639 C C . ALA A 1 86 ? 3.850 2.687 -12.279 1.00 91.69 86 ALA A C 1
ATOM 641 O O . ALA A 1 8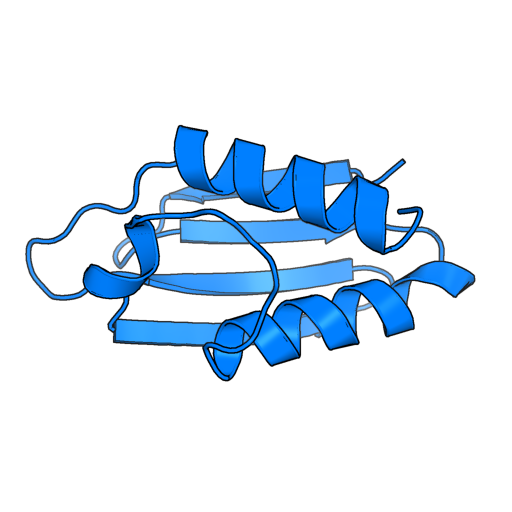6 ? 4.937 2.560 -12.840 1.00 91.69 86 ALA A O 1
ATOM 642 N N . LYS A 1 87 ? 3.004 3.676 -12.599 1.00 91.62 87 LYS A N 1
ATOM 643 C CA . LYS A 1 87 ? 3.306 4.684 -13.628 1.00 91.62 87 LYS A CA 1
ATOM 644 C C . LYS A 1 87 ? 4.516 5.541 -13.255 1.00 91.62 87 LYS A C 1
ATOM 646 O O . LYS A 1 87 ? 5.355 5.7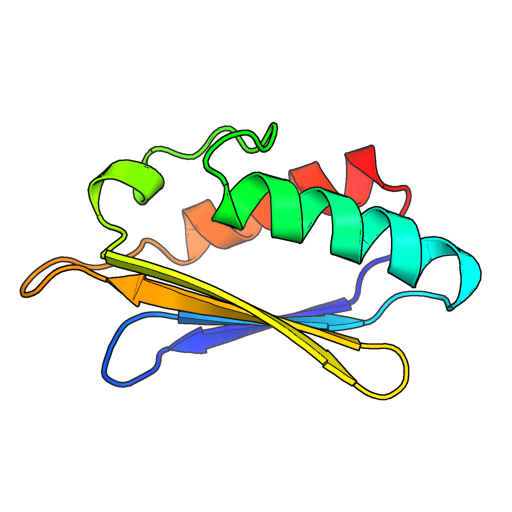92 -14.114 1.00 91.62 87 LYS A O 1
ATOM 651 N N . LEU A 1 88 ? 4.616 5.965 -11.994 1.00 88.81 88 LEU A N 1
ATOM 652 C CA . LEU A 1 88 ? 5.712 6.809 -11.509 1.00 88.81 88 LEU A CA 1
ATOM 653 C C . LEU A 1 88 ? 7.068 6.092 -11.549 1.00 88.81 88 LEU A C 1
ATOM 655 O O . LEU A 1 88 ? 8.077 6.686 -11.915 1.00 88.81 88 LEU A O 1
ATOM 659 N N . THR A 1 89 ? 7.083 4.818 -11.165 1.00 87.94 89 THR A N 1
ATOM 660 C CA . THR A 1 89 ? 8.307 4.007 -11.048 1.00 87.94 89 THR A CA 1
ATOM 661 C C . THR A 1 89 ? 8.655 3.255 -12.335 1.00 87.94 89 THR A C 1
ATOM 663 O O . THR A 1 89 ? 9.695 2.606 -12.410 1.00 87.94 89 THR A O 1
ATOM 666 N N . GLY A 1 90 ? 7.796 3.330 -13.358 1.00 85.12 90 GLY A N 1
ATOM 667 C CA . GLY A 1 90 ? 7.937 2.574 -14.603 1.00 85.12 90 GLY A CA 1
ATOM 668 C C . GLY A 1 90 ? 7.743 1.062 -14.436 1.00 85.12 90 GLY A C 1
ATOM 669 O O . GLY A 1 90 ? 8.151 0.301 -15.319 1.00 85.12 90 GLY A O 1
ATOM 670 N N . ALA A 1 91 ? 7.164 0.626 -13.312 1.00 79.81 91 ALA A N 1
ATOM 671 C CA . ALA A 1 91 ? 6.988 -0.770 -12.917 1.00 79.81 91 ALA A CA 1
ATOM 672 C C . ALA A 1 91 ? 6.045 -1.551 -13.844 1.00 79.81 91 ALA A C 1
ATOM 674 O O . ALA A 1 91 ? 4.844 -1.225 -13.966 1.00 79.81 91 ALA A O 1
#

Foldseek 3Di:
DKDWDWDQDPFAIKIKIADDPVLPVVLQVQLVCVQVVRHPFPAPCPVQFPGWDWDDDDRMIMIDTGGDVPDYGDPVSVVSRVVVSCVVSVD

Secondary structure (DSSP, 8-state):
--EEEEEEETTEEEEEEE--HHHHHHHHHHHHHHHTT------GGGGGEEEEEEEEETTEEEEEEEEPTT----HHHHHHHHHHHHHHHT-

Sequence (91 aa):
PMKHTIEKTASGLRVTAAVDADKQSALLEEFNKCAAGTCSCPTPQYGKLEAIDVKTDAGRVSVDLRAKPGEVIDTQDIERCLEHTAKLTGA